Protein AF-C8JQQ6-F1 (afdb_monomer_lite)

Organism: Caenorhabditis elegans (NCBI:txid6239)

Radius of gyration: 26.79 Å; chains: 1; bounding box: 56×62×63 Å

pLDDT: mean 70.76, std 19.73, range [39.44, 95.75]

Secondary structure (DSSP, 8-state):
-HHHHHHHHHHHHHHHHHHHHHHHHHHHHHHHHHHHHHHHTTTTTTSS-------------------------------------------SPPTTT-SSS-GGG-SSS-SHHHHHHHHHHTTB-TTTSSBPPS-HHHHHHHHTT---TTT--SSS-GGG--SS--------

Sequence (172 aa):
MALCENVIIDALYKELISLKRRKIARRKEILKYAQRIARSSGAFTKMIQIGDSGNRMPTAIESEYNFNFSNDDISTEIHHNEEPTSKPVSSETCKFCGNRHSTDECTEYTTGESRRARLQKLLLCVFCFKQAHPSKFECARQQMNVKCCRCLRFVHHHVACDPHTKKFQINW

Structure (mmCIF, N/CA/C/O backbone):
data_AF-C8JQQ6-F1
#
_entry.id   AF-C8JQQ6-F1
#
loop_
_atom_site.group_PDB
_atom_site.id
_atom_site.type_symbol
_atom_site.label_atom_id
_atom_site.label_alt_id
_atom_site.label_comp_id
_atom_site.label_asym_id
_atom_site.label_entity_id
_atom_site.label_seq_id
_atom_site.pdbx_PDB_ins_code
_atom_site.Cartn_x
_atom_site.Cartn_y
_atom_site.Cartn_z
_atom_site.occupancy
_atom_site.B_iso_or_equiv
_atom_site.auth_seq_id
_atom_site.auth_comp_id
_atom_site.auth_asym_id
_atom_site.auth_atom_id
_atom_site.pdbx_PDB_model_num
ATOM 1 N N . MET A 1 1 ? -9.916 29.120 30.937 1.00 60.69 1 MET A N 1
ATOM 2 C CA . MET A 1 1 ? -9.926 28.419 29.630 1.00 60.69 1 MET A CA 1
ATOM 3 C C . MET A 1 1 ? -8.821 28.889 28.676 1.00 60.69 1 MET A C 1
ATOM 5 O O . MET A 1 1 ? -8.235 28.033 28.031 1.00 60.69 1 MET A O 1
ATOM 9 N N . ALA A 1 2 ? -8.435 30.175 28.663 1.00 66.31 2 ALA A N 1
ATOM 10 C CA . ALA A 1 2 ? -7.39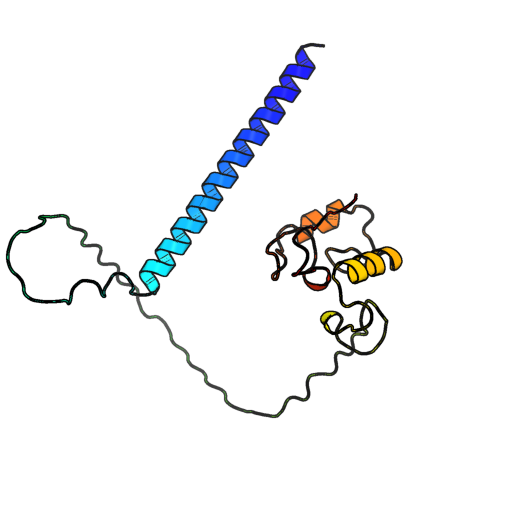3 30.723 27.771 1.00 66.31 2 ALA A CA 1
ATOM 11 C C . ALA A 1 2 ? -6.011 30.019 27.796 1.00 66.31 2 ALA A C 1
ATOM 13 O O . ALA A 1 2 ? -5.304 29.998 26.793 1.00 66.31 2 ALA A O 1
ATOM 14 N N . LEU A 1 3 ? -5.609 29.403 28.918 1.00 66.69 3 LEU A N 1
ATOM 15 C CA . LEU A 1 3 ? -4.322 28.693 28.999 1.00 66.69 3 LEU A CA 1
ATOM 16 C C . LEU A 1 3 ? -4.254 27.460 28.081 1.00 66.69 3 LEU A C 1
ATOM 18 O O . LEU A 1 3 ? -3.183 27.146 27.574 1.00 66.69 3 LEU A O 1
ATOM 22 N N . CYS A 1 4 ? -5.377 26.777 27.835 1.00 77.06 4 CYS A N 1
ATOM 23 C CA . CYS A 1 4 ? -5.387 25.576 26.996 1.00 77.06 4 CYS A CA 1
ATOM 24 C C . CYS A 1 4 ? -5.250 25.927 25.505 1.00 77.06 4 CYS A C 1
ATOM 26 O O . CYS A 1 4 ? -4.509 25.268 24.778 1.00 77.06 4 CYS A O 1
ATOM 28 N N . GLU A 1 5 ? -5.881 27.020 25.070 1.00 83.69 5 GLU A N 1
ATOM 29 C CA . GLU A 1 5 ? -5.788 27.516 23.691 1.00 83.69 5 GLU A CA 1
ATOM 30 C C . GLU A 1 5 ? -4.346 27.887 23.322 1.00 83.69 5 GLU A C 1
ATOM 32 O O . GLU A 1 5 ? -3.852 27.469 22.275 1.00 83.69 5 GLU A O 1
ATOM 37 N N . ASN A 1 6 ? -3.627 28.576 24.215 1.00 88.88 6 ASN A N 1
ATOM 38 C CA . ASN A 1 6 ? -2.227 28.947 23.983 1.00 88.88 6 ASN A CA 1
ATOM 39 C C . ASN A 1 6 ? -1.301 27.728 23.842 1.00 88.88 6 ASN A C 1
ATOM 41 O O . ASN A 1 6 ? -0.403 27.735 23.000 1.00 88.88 6 ASN A O 1
ATOM 45 N N . VAL A 1 7 ? -1.533 26.662 24.617 1.00 88.81 7 VAL A N 1
ATOM 46 C CA . VAL A 1 7 ? -0.754 25.414 24.516 1.00 88.81 7 VAL A CA 1
ATOM 47 C C . VAL A 1 7 ? -0.992 24.725 23.170 1.00 88.81 7 VAL A C 1
ATOM 49 O O . VAL A 1 7 ? -0.045 24.248 22.542 1.00 88.81 7 VAL A O 1
ATOM 52 N N . ILE A 1 8 ? -2.240 24.703 22.696 1.00 89.62 8 ILE A N 1
ATOM 53 C CA . ILE A 1 8 ? -2.587 24.122 21.394 1.00 89.62 8 ILE A CA 1
ATOM 54 C C . ILE A 1 8 ? -1.950 24.934 20.259 1.00 89.62 8 ILE A C 1
ATOM 56 O O . ILE A 1 8 ? -1.346 24.352 19.357 1.00 89.62 8 ILE A O 1
ATOM 60 N N . ILE A 1 9 ? -2.029 26.267 20.312 1.00 91.25 9 ILE A N 1
ATOM 61 C CA . ILE A 1 9 ? -1.426 27.151 19.304 1.00 91.25 9 ILE A CA 1
ATOM 62 C C . ILE A 1 9 ? 0.095 26.950 19.241 1.00 91.25 9 ILE A C 1
ATOM 64 O O . ILE A 1 9 ? 0.642 26.802 18.145 1.00 91.25 9 ILE A O 1
ATOM 68 N N . ASP A 1 10 ? 0.780 26.873 20.386 1.00 91.88 10 ASP A N 1
ATOM 69 C CA . ASP A 1 10 ? 2.230 26.641 20.437 1.00 91.88 10 ASP A CA 1
ATOM 70 C C . ASP A 1 10 ? 2.619 25.264 19.865 1.00 91.88 10 ASP A C 1
ATOM 72 O O . ASP A 1 10 ? 3.565 25.149 19.079 1.00 91.88 10 ASP A O 1
ATOM 76 N N . ALA A 1 11 ? 1.850 24.214 20.170 1.00 90.12 11 ALA A N 1
ATOM 77 C CA . ALA A 1 11 ? 2.067 22.882 19.606 1.00 90.12 11 ALA A CA 1
ATOM 78 C C . ALA A 1 11 ? 1.918 22.872 18.073 1.00 90.12 11 ALA A C 1
ATOM 80 O O . ALA A 1 11 ? 2.780 22.345 17.361 1.00 90.12 11 ALA A O 1
ATOM 81 N N . LEU A 1 12 ? 0.869 23.512 17.546 1.00 91.69 12 LEU A N 1
ATOM 82 C CA . LEU A 1 12 ? 0.646 23.635 16.103 1.00 91.69 12 LEU A CA 1
ATOM 83 C C . LEU A 1 12 ? 1.750 24.455 15.421 1.00 91.69 12 LEU A C 1
ATOM 85 O O . LEU A 1 12 ? 2.211 24.099 14.332 1.00 91.69 12 LEU A O 1
ATOM 89 N N . TYR A 1 13 ? 2.219 25.523 16.066 1.00 94.19 13 TYR A N 1
ATOM 90 C CA . TYR A 1 13 ? 3.310 26.350 15.558 1.00 94.19 13 TYR A CA 1
ATOM 91 C C . TYR A 1 13 ? 4.635 25.573 15.480 1.00 94.19 13 TYR A C 1
ATOM 93 O O . TYR A 1 13 ? 5.331 25.625 14.457 1.00 94.19 13 TYR A O 1
ATOM 101 N N . LYS A 1 14 ? 4.958 24.775 16.506 1.00 94.38 14 LYS A N 1
ATOM 102 C CA . LYS A 1 14 ? 6.132 23.884 16.512 1.00 94.38 14 LYS A CA 1
ATOM 103 C C . LYS A 1 14 ? 6.069 22.844 15.394 1.00 94.38 14 LYS A C 1
ATOM 105 O O . LYS A 1 14 ? 7.060 22.660 14.678 1.00 94.38 14 LYS A O 1
ATOM 110 N N . GLU A 1 15 ? 4.912 22.222 15.179 1.00 94.62 15 GLU A N 1
ATOM 111 C CA . GLU A 1 15 ? 4.712 21.274 14.077 1.00 94.62 15 GLU A CA 1
ATOM 112 C C . GLU A 1 15 ? 4.886 21.937 12.704 1.00 94.62 15 GLU A C 1
ATOM 114 O O . GLU A 1 15 ? 5.568 21.399 11.822 1.00 94.62 15 GLU A O 1
ATOM 119 N N . LEU A 1 16 ? 4.365 23.154 12.525 1.00 95.19 16 LEU A N 1
ATOM 120 C CA . LEU A 1 16 ? 4.529 23.916 11.289 1.00 95.19 16 LEU A CA 1
ATOM 121 C C . LEU A 1 16 ? 6.007 24.232 10.998 1.00 95.19 16 LEU A C 1
ATOM 123 O O . LEU A 1 16 ? 6.468 24.069 9.861 1.00 95.19 16 LEU A O 1
ATOM 127 N N . ILE A 1 17 ? 6.775 24.645 12.012 1.00 95.75 17 ILE A N 1
ATOM 128 C CA . ILE A 1 17 ? 8.223 24.877 11.886 1.00 95.75 17 ILE A CA 1
ATOM 129 C C . ILE A 1 17 ? 8.952 23.573 11.538 1.00 95.75 17 ILE A C 1
ATOM 131 O O . ILE A 1 17 ? 9.788 23.559 10.628 1.00 95.75 17 ILE A O 1
ATOM 135 N N . SER A 1 18 ? 8.622 22.469 12.213 1.00 94.56 18 SER A N 1
ATOM 136 C CA . SER A 1 18 ? 9.190 21.140 11.950 1.00 94.56 18 SER A CA 1
ATOM 137 C C . SER A 1 18 ? 8.954 20.698 10.500 1.00 94.56 18 SER A C 1
ATOM 139 O O . SER A 1 18 ? 9.878 20.252 9.808 1.00 94.56 18 SER A O 1
ATOM 141 N N . LEU A 1 19 ? 7.739 20.886 9.981 1.00 92.94 19 LEU A N 1
ATOM 142 C CA . LEU A 1 19 ? 7.396 20.604 8.586 1.00 92.94 19 LEU A CA 1
ATOM 143 C C . LEU A 1 19 ? 8.185 21.479 7.603 1.00 92.94 19 LEU A C 1
ATOM 145 O O . LEU A 1 19 ? 8.726 20.959 6.620 1.00 92.94 19 LEU A O 1
ATOM 149 N N . LYS A 1 20 ? 8.316 22.786 7.873 1.00 94.25 20 LYS A N 1
ATOM 150 C CA . LYS A 1 20 ? 9.124 23.699 7.044 1.00 94.25 20 LYS A CA 1
ATOM 151 C C . LYS A 1 20 ? 10.592 23.265 6.994 1.00 94.25 20 LYS A C 1
ATOM 153 O O . LYS A 1 20 ? 11.153 23.167 5.901 1.00 94.25 20 LYS A O 1
ATOM 158 N N . ARG A 1 21 ? 11.195 22.924 8.139 1.00 94.31 21 ARG A N 1
ATOM 159 C CA . ARG A 1 21 ? 12.584 22.430 8.220 1.00 94.31 21 ARG A CA 1
ATOM 160 C C . ARG A 1 21 ? 12.777 21.143 7.417 1.00 94.31 21 ARG A C 1
ATOM 162 O O . ARG A 1 21 ? 13.689 21.074 6.593 1.00 94.31 21 ARG A O 1
ATOM 169 N N . ARG A 1 22 ? 11.876 20.162 7.563 1.00 93.12 22 ARG A N 1
ATOM 170 C CA . ARG A 1 22 ? 11.902 18.908 6.783 1.00 93.12 22 ARG A CA 1
ATOM 171 C C . ARG A 1 22 ? 11.799 19.157 5.274 1.00 93.12 22 ARG A C 1
ATOM 173 O O . ARG A 1 22 ? 12.505 18.515 4.499 1.00 93.12 22 ARG A O 1
ATOM 180 N N . LYS A 1 23 ? 10.959 20.104 4.839 1.00 93.56 23 LYS A N 1
ATOM 181 C CA . LYS A 1 23 ? 10.808 20.467 3.418 1.00 93.56 23 LYS A CA 1
ATOM 182 C C . LYS A 1 23 ? 12.080 21.105 2.846 1.00 93.56 23 LYS A C 1
ATOM 184 O O . LYS A 1 23 ? 12.476 20.757 1.734 1.00 93.56 23 LYS A O 1
ATOM 189 N N . ILE A 1 24 ? 12.735 21.989 3.601 1.00 94.00 24 ILE A N 1
ATOM 190 C CA . ILE A 1 24 ? 14.019 22.600 3.215 1.00 94.00 24 ILE A CA 1
ATOM 191 C C . ILE A 1 24 ? 15.121 21.536 3.131 1.00 94.00 24 ILE A C 1
ATOM 193 O O . ILE A 1 24 ? 15.844 21.499 2.138 1.00 94.00 24 ILE A O 1
ATOM 197 N N . ALA A 1 25 ? 15.215 20.637 4.116 1.00 93.44 25 ALA A N 1
ATOM 198 C CA . ALA A 1 25 ? 16.198 19.553 4.118 1.00 93.44 25 ALA A CA 1
ATOM 199 C C . ALA A 1 25 ? 16.055 18.645 2.884 1.00 93.44 25 ALA A C 1
ATOM 201 O O . ALA A 1 25 ? 17.034 18.399 2.185 1.00 93.44 25 ALA A O 1
ATOM 202 N N . ARG A 1 26 ? 14.824 18.239 2.536 1.00 94.44 26 ARG A N 1
ATOM 203 C CA . ARG A 1 26 ? 14.563 17.448 1.319 1.00 94.44 26 ARG A CA 1
ATOM 204 C C . ARG A 1 26 ? 14.977 18.178 0.040 1.00 94.44 26 ARG A C 1
ATOM 206 O O . ARG A 1 26 ? 15.552 17.555 -0.843 1.00 94.44 26 ARG A O 1
ATOM 213 N N . ARG A 1 27 ? 14.715 19.487 -0.066 1.00 94.38 27 ARG A N 1
ATOM 214 C CA . ARG A 1 27 ? 15.159 20.295 -1.219 1.00 94.38 27 ARG A CA 1
ATOM 215 C C . ARG A 1 27 ? 16.683 20.350 -1.326 1.00 94.38 27 ARG A C 1
ATOM 217 O O . ARG A 1 27 ? 17.203 20.201 -2.426 1.00 94.38 27 ARG A O 1
ATOM 224 N N . LYS A 1 28 ? 17.390 20.517 -0.203 1.00 94.44 28 LYS A N 1
ATOM 225 C CA . LYS A 1 28 ? 18.861 20.496 -0.171 1.00 94.44 28 LYS A CA 1
ATOM 226 C C . LYS A 1 28 ? 19.423 19.147 -0.627 1.00 94.44 28 LYS A C 1
ATOM 228 O O . LYS A 1 28 ? 20.349 19.134 -1.426 1.00 94.44 28 LYS A O 1
ATOM 233 N N . GLU A 1 29 ? 18.847 18.036 -0.176 1.00 94.50 29 GLU A N 1
ATOM 234 C CA . GLU A 1 29 ? 19.274 16.694 -0.602 1.00 94.50 29 GLU A CA 1
ATOM 235 C C . GLU A 1 29 ? 19.039 16.452 -2.100 1.00 94.50 29 GLU A C 1
ATOM 237 O O . GLU A 1 29 ? 19.931 15.966 -2.791 1.00 94.50 29 GLU A O 1
ATOM 242 N N . ILE A 1 30 ? 17.890 16.877 -2.638 1.00 94.00 30 ILE A N 1
ATOM 243 C CA . ILE A 1 30 ? 17.614 16.799 -4.083 1.00 94.00 30 ILE A CA 1
ATOM 244 C C . ILE A 1 30 ? 18.632 17.624 -4.885 1.00 94.00 30 ILE A C 1
ATOM 246 O O . ILE A 1 30 ? 19.134 17.145 -5.898 1.00 94.00 30 ILE A O 1
ATOM 250 N N . LEU A 1 31 ? 18.974 18.835 -4.429 1.00 94.12 31 LEU A N 1
ATOM 251 C CA . LEU A 1 31 ? 19.974 19.680 -5.092 1.00 94.12 31 LEU A CA 1
ATOM 252 C C . LEU A 1 31 ? 21.376 19.063 -5.057 1.00 94.12 31 LEU A C 1
ATOM 254 O O . LEU A 1 31 ? 22.049 19.048 -6.083 1.00 94.12 31 LEU A O 1
ATOM 258 N N . LYS A 1 32 ? 21.804 18.504 -3.918 1.00 95.38 32 LYS A N 1
ATOM 259 C CA . LYS A 1 32 ? 23.087 17.786 -3.818 1.00 95.38 32 LYS A CA 1
ATOM 260 C C . LYS A 1 32 ? 23.142 16.590 -4.766 1.00 95.38 32 LYS A C 1
ATOM 262 O O . LYS A 1 32 ? 24.164 16.361 -5.408 1.00 95.38 32 LYS A O 1
ATOM 267 N N . TYR A 1 33 ? 22.052 15.832 -4.860 1.00 94.56 33 TYR A N 1
ATOM 268 C CA . TYR A 1 33 ? 21.948 14.705 -5.782 1.00 94.56 33 TYR A CA 1
ATOM 269 C C . TYR A 1 33 ? 22.018 15.160 -7.246 1.00 94.56 33 TYR A C 1
ATOM 271 O O . TYR A 1 33 ? 22.816 14.623 -8.010 1.00 94.56 33 TYR A O 1
ATOM 279 N N . ALA A 1 34 ? 21.268 16.202 -7.618 1.00 90.31 34 ALA A N 1
ATOM 280 C CA . ALA A 1 34 ? 21.323 16.788 -8.956 1.00 90.31 34 ALA A CA 1
ATOM 281 C C . ALA A 1 34 ? 22.732 17.302 -9.303 1.00 90.31 34 ALA A C 1
ATOM 283 O O . ALA A 1 34 ? 23.224 17.057 -10.400 1.00 90.31 34 ALA A O 1
ATOM 284 N N . GLN A 1 35 ? 23.421 17.938 -8.351 1.00 90.44 35 GLN A N 1
ATOM 285 C CA . GLN A 1 35 ? 24.803 18.388 -8.521 1.00 90.44 35 GLN A CA 1
ATOM 286 C C . GLN A 1 35 ? 25.774 17.213 -8.707 1.00 90.44 35 GLN A C 1
ATOM 288 O O . GLN A 1 35 ? 26.689 17.300 -9.524 1.00 90.44 35 GLN A O 1
ATOM 293 N N . ARG A 1 36 ? 25.569 16.096 -7.994 1.00 91.56 36 ARG A N 1
ATOM 294 C CA . ARG A 1 36 ? 26.360 14.869 -8.169 1.00 91.56 36 ARG A CA 1
ATOM 295 C C . ARG A 1 36 ? 26.163 14.271 -9.562 1.00 91.56 36 ARG A C 1
ATOM 297 O O . ARG A 1 36 ? 27.155 13.928 -10.191 1.00 91.56 36 ARG A O 1
ATOM 304 N N . ILE A 1 37 ? 24.924 14.223 -10.056 1.00 86.88 37 ILE A N 1
ATOM 305 C CA . ILE A 1 37 ? 24.622 13.781 -11.427 1.00 86.88 37 ILE A CA 1
ATOM 306 C C . ILE A 1 37 ? 25.269 14.710 -12.456 1.00 86.88 37 ILE A C 1
ATOM 308 O O . ILE A 1 37 ? 25.876 14.238 -13.412 1.00 86.88 37 ILE A O 1
ATOM 312 N N . ALA A 1 38 ? 25.164 16.029 -12.280 1.00 84.44 38 ALA A N 1
ATOM 313 C CA . ALA A 1 38 ? 25.761 16.995 -13.203 1.00 84.44 38 ALA A CA 1
ATOM 314 C C . ALA A 1 38 ? 27.289 16.835 -13.293 1.00 84.44 38 ALA A C 1
ATOM 316 O O . ALA A 1 38 ? 27.863 16.959 -14.371 1.00 84.44 38 ALA A O 1
ATOM 317 N N . ARG A 1 39 ? 27.939 16.494 -12.172 1.00 84.06 39 ARG A N 1
ATOM 318 C CA . ARG A 1 39 ? 29.374 16.180 -12.128 1.00 84.06 39 ARG A CA 1
ATOM 319 C C . ARG A 1 39 ? 29.699 14.834 -12.777 1.00 84.06 39 ARG A C 1
ATOM 321 O O . ARG A 1 39 ? 30.614 14.770 -13.586 1.00 84.06 39 ARG A O 1
ATOM 328 N N . SER A 1 40 ? 28.954 13.774 -12.459 1.00 83.50 40 SER A N 1
ATOM 329 C CA . SER A 1 40 ? 29.221 12.431 -12.997 1.00 83.50 40 SER A CA 1
ATOM 330 C C . SER A 1 40 ? 28.898 12.302 -14.484 1.00 83.50 40 SER A C 1
ATOM 332 O O . SER A 1 40 ? 29.507 11.499 -15.177 1.00 83.50 40 SER A O 1
ATOM 334 N N . SER A 1 41 ? 27.942 13.081 -14.990 1.00 76.25 41 SER A N 1
ATOM 335 C CA . SER A 1 41 ? 27.546 13.053 -16.402 1.00 76.25 41 SER A CA 1
ATOM 336 C C . SER A 1 41 ? 28.561 13.711 -17.341 1.00 76.25 41 SER A C 1
ATOM 338 O O . SER A 1 41 ? 28.334 13.716 -18.548 1.00 76.25 41 SER A O 1
ATOM 340 N N . GLY A 1 42 ? 29.654 14.299 -16.831 1.00 63.84 42 GLY A N 1
ATOM 341 C CA . GLY A 1 42 ? 30.634 15.008 -17.664 1.00 63.84 42 GLY A CA 1
ATOM 342 C C . GLY A 1 42 ? 30.033 16.180 -18.457 1.00 63.84 42 GLY A C 1
ATOM 343 O O . GLY A 1 42 ? 30.708 16.764 -19.303 1.00 63.84 42 GLY A O 1
ATOM 344 N N . ALA A 1 43 ? 28.776 16.553 -18.176 1.00 56.09 43 ALA A N 1
ATOM 345 C CA . ALA A 1 43 ? 28.021 17.571 -18.900 1.00 56.09 43 ALA A CA 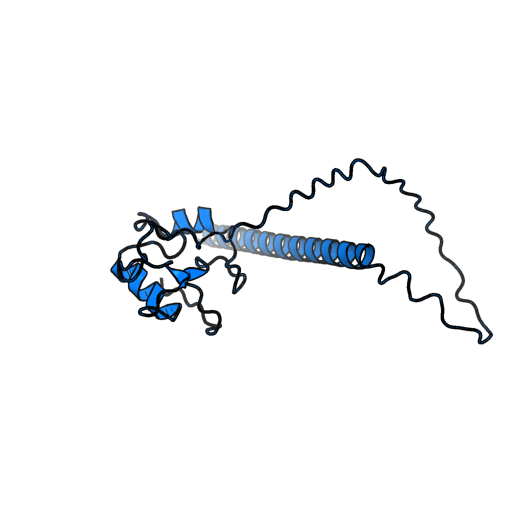1
ATOM 346 C C . ALA A 1 43 ? 28.599 18.983 -18.708 1.00 56.09 43 ALA A C 1
ATOM 348 O O . ALA A 1 43 ? 28.206 19.909 -19.410 1.00 56.09 43 ALA A O 1
ATOM 349 N N . PHE A 1 44 ? 29.557 19.146 -17.792 1.00 54.59 44 PHE A N 1
ATOM 350 C CA . PHE A 1 44 ? 30.259 20.406 -17.578 1.00 54.59 44 PHE A CA 1
ATOM 351 C C . PHE A 1 44 ? 31.562 20.538 -18.389 1.00 54.59 44 PHE A C 1
ATOM 353 O O . PHE A 1 44 ? 31.996 21.655 -18.644 1.00 54.59 44 PHE A O 1
ATOM 360 N N . THR A 1 45 ? 32.164 19.445 -18.875 1.00 49.94 45 THR A N 1
ATOM 361 C CA . THR A 1 45 ? 33.479 19.510 -19.553 1.00 49.94 45 THR A CA 1
ATOM 362 C C . THR A 1 45 ? 33.378 19.614 -21.082 1.00 49.94 45 THR A C 1
ATOM 364 O O . THR A 1 45 ? 34.382 19.813 -21.753 1.00 49.94 45 THR A O 1
ATOM 367 N N . LYS A 1 46 ? 32.175 19.547 -21.669 1.00 49.84 46 LYS A N 1
ATOM 368 C CA . LYS A 1 46 ? 31.978 19.649 -23.132 1.00 49.84 46 LYS A CA 1
ATOM 369 C C . LYS A 1 46 ? 31.619 21.043 -23.667 1.00 49.84 46 LYS A C 1
ATOM 371 O O . LYS A 1 46 ? 31.353 21.164 -24.855 1.00 49.84 46 LYS A O 1
ATOM 376 N N . MET A 1 47 ? 31.637 22.096 -22.844 1.00 46.53 47 MET A N 1
ATOM 377 C CA . MET A 1 47 ? 31.362 23.470 -23.313 1.00 46.53 47 MET A CA 1
ATOM 378 C C . MET A 1 47 ? 32.603 24.345 -23.543 1.00 46.53 47 MET A C 1
ATOM 380 O O . MET A 1 47 ? 32.461 25.539 -23.779 1.00 46.53 47 MET A O 1
ATOM 384 N N . ILE A 1 48 ? 33.812 23.777 -23.562 1.00 45.22 48 ILE A N 1
ATOM 385 C CA . ILE A 1 48 ? 35.011 24.507 -24.005 1.00 45.22 48 ILE A CA 1
ATOM 386 C C . ILE A 1 48 ? 35.674 23.726 -25.140 1.00 45.22 48 ILE A C 1
ATOM 388 O O . ILE A 1 48 ? 36.716 23.120 -24.941 1.00 45.22 48 ILE A O 1
ATOM 392 N N . GLN A 1 49 ? 35.026 23.674 -26.308 1.00 43.59 49 GLN A N 1
ATOM 393 C CA . GLN A 1 49 ? 35.666 23.357 -27.597 1.00 43.59 49 GLN A CA 1
ATOM 394 C C . GLN A 1 49 ? 34.703 23.626 -28.771 1.00 43.59 49 GLN A C 1
ATOM 396 O O . GLN A 1 49 ? 34.285 22.724 -29.486 1.00 43.59 49 GLN A O 1
ATOM 401 N N . ILE A 1 50 ? 34.328 24.894 -28.950 1.00 45.72 50 ILE A N 1
ATOM 402 C CA . ILE A 1 50 ? 33.891 25.488 -30.228 1.00 45.72 50 ILE A CA 1
ATOM 403 C C . ILE A 1 50 ? 34.405 26.933 -30.132 1.00 45.72 50 ILE A C 1
ATOM 405 O O . ILE A 1 50 ? 33.869 27.711 -29.356 1.00 45.72 50 ILE A O 1
ATOM 409 N N . GLY A 1 51 ? 35.596 27.264 -30.618 1.00 40.75 51 GLY A N 1
ATOM 410 C CA . GLY A 1 51 ? 35.905 27.455 -32.032 1.00 40.75 51 GLY A CA 1
ATOM 411 C C . GLY A 1 51 ? 36.228 28.945 -32.219 1.00 40.75 51 GLY A C 1
ATOM 412 O O . GLY A 1 51 ? 35.476 29.790 -31.741 1.00 40.75 51 GLY A O 1
ATOM 413 N N . ASP A 1 52 ? 37.375 29.240 -32.826 1.00 45.03 52 ASP A N 1
ATOM 414 C CA . ASP A 1 52 ? 37.920 30.575 -33.097 1.00 45.03 52 ASP A CA 1
ATOM 415 C C . ASP A 1 52 ? 36.869 31.638 -33.464 1.00 45.03 52 ASP A C 1
ATOM 417 O O . ASP A 1 52 ? 36.233 31.567 -34.513 1.00 45.03 52 ASP A O 1
ATOM 421 N N . SER A 1 53 ? 36.743 32.678 -32.636 1.00 51.41 53 SER A N 1
ATOM 422 C CA . SER A 1 53 ? 36.298 34.010 -33.060 1.00 51.41 53 SER A CA 1
ATOM 423 C C . SER A 1 53 ? 36.625 35.023 -31.964 1.00 51.41 53 SER A C 1
ATOM 425 O O . SER A 1 53 ? 36.251 34.857 -30.806 1.00 51.41 53 SER A O 1
ATOM 427 N N . GLY A 1 54 ? 37.418 36.027 -32.321 1.00 42.66 54 GLY A N 1
ATOM 428 C CA . GLY A 1 54 ? 38.116 36.899 -31.391 1.00 42.66 54 GLY A CA 1
ATOM 429 C C . GLY A 1 54 ? 37.255 37.788 -30.488 1.00 42.66 54 GLY A C 1
ATOM 430 O O . GLY A 1 54 ? 36.132 38.175 -30.793 1.00 42.66 54 GLY A O 1
ATOM 431 N N . ASN A 1 55 ? 37.952 38.227 -29.439 1.00 42.22 55 ASN A N 1
ATOM 432 C CA . ASN A 1 55 ? 37.745 39.402 -28.597 1.00 42.22 55 ASN A CA 1
ATOM 433 C C . ASN A 1 55 ? 36.812 39.316 -27.374 1.00 42.22 55 ASN A C 1
ATOM 435 O O . ASN A 1 55 ? 35.591 39.368 -27.453 1.00 42.22 55 ASN A O 1
ATOM 439 N N . ARG A 1 56 ? 37.513 39.463 -26.237 1.00 44.00 56 ARG A N 1
ATOM 440 C CA . ARG A 1 56 ? 37.131 39.926 -24.891 1.00 44.00 56 ARG A CA 1
ATOM 441 C C . ARG A 1 56 ? 36.794 38.860 -23.852 1.00 44.00 56 ARG A C 1
ATOM 443 O O . ARG A 1 56 ? 35.683 38.363 -23.739 1.00 44.00 56 ARG A O 1
ATOM 450 N N . MET A 1 57 ? 37.831 38.6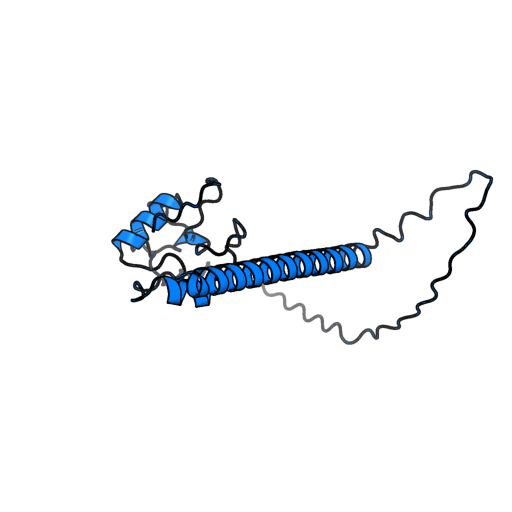45 -23.037 1.00 42.59 57 MET A N 1
ATOM 451 C CA . MET A 1 57 ? 37.854 38.097 -21.683 1.00 42.59 57 MET A CA 1
ATOM 452 C C . MET A 1 57 ? 36.566 38.310 -20.883 1.00 42.59 57 MET A C 1
ATOM 454 O O . MET A 1 57 ? 36.112 39.442 -20.711 1.00 42.59 57 MET A O 1
ATOM 458 N N . PRO A 1 58 ? 36.143 37.242 -20.204 1.00 46.22 58 PRO A N 1
ATOM 459 C CA . PRO A 1 58 ? 35.788 37.318 -18.798 1.00 46.22 58 PRO A CA 1
ATOM 460 C C . PRO A 1 58 ? 36.947 36.775 -17.962 1.00 46.22 58 PRO A C 1
ATOM 462 O O . PRO A 1 58 ? 37.289 35.594 -17.991 1.00 46.22 58 PRO A O 1
ATOM 465 N N . THR A 1 59 ? 37.574 37.695 -17.249 1.00 41.09 59 THR A N 1
ATOM 466 C CA . THR A 1 59 ? 38.593 37.483 -16.230 1.00 41.09 59 THR A CA 1
ATOM 467 C C . THR A 1 59 ? 38.030 36.700 -15.042 1.00 41.09 59 THR A C 1
ATOM 469 O O . THR A 1 59 ? 36.936 37.009 -14.582 1.00 41.09 59 THR A O 1
ATOM 472 N N . ALA A 1 60 ? 38.860 35.794 -14.515 1.00 39.62 60 ALA A N 1
ATOM 473 C CA . ALA A 1 60 ? 38.923 35.314 -13.131 1.00 39.62 60 ALA A CA 1
ATOM 474 C C . ALA A 1 60 ? 37.688 34.607 -12.528 1.00 39.62 60 ALA A C 1
ATOM 476 O O . ALA A 1 60 ? 36.626 35.189 -12.338 1.00 39.62 60 ALA A O 1
ATOM 477 N N . ILE A 1 61 ? 37.884 33.370 -12.066 1.00 45.62 61 ILE A N 1
ATOM 478 C CA . ILE A 1 61 ? 38.142 33.078 -10.643 1.00 45.62 61 ILE A CA 1
ATOM 479 C C . ILE A 1 61 ? 38.537 31.599 -10.516 1.00 45.62 61 ILE A C 1
ATOM 481 O O . ILE A 1 61 ? 37.916 30.698 -11.078 1.00 45.62 61 ILE A O 1
ATOM 485 N N . GLU A 1 62 ? 39.620 31.408 -9.778 1.00 41.00 62 GLU A N 1
ATOM 486 C CA . GLU A 1 62 ? 40.272 30.171 -9.379 1.00 41.00 62 GLU A CA 1
ATOM 487 C C . GLU A 1 62 ? 39.308 29.187 -8.694 1.00 41.00 62 GLU A C 1
ATOM 489 O O . GLU A 1 62 ? 38.511 29.559 -7.834 1.00 41.00 62 GLU A O 1
ATOM 494 N N . SER A 1 63 ? 39.444 27.895 -8.992 1.00 46.44 63 SER A N 1
ATOM 495 C CA . SER A 1 63 ? 39.319 26.880 -7.943 1.00 46.44 63 SER A CA 1
ATOM 496 C C . SER A 1 63 ? 40.182 25.676 -8.307 1.00 46.44 63 SER A C 1
ATOM 498 O O . SER A 1 63 ? 39.761 24.737 -8.977 1.00 46.44 63 SER A O 1
ATOM 500 N N . GLU A 1 64 ? 41.435 25.738 -7.875 1.00 40.19 64 GLU A N 1
ATOM 501 C CA . GLU A 1 64 ? 42.309 24.579 -7.762 1.00 40.19 64 GLU A CA 1
ATOM 502 C C . GLU A 1 64 ? 41.823 23.751 -6.566 1.00 40.19 64 GLU A C 1
ATOM 504 O O . GLU A 1 64 ? 42.160 24.019 -5.416 1.00 40.19 64 GLU A O 1
ATOM 509 N N . TYR A 1 65 ? 40.965 22.762 -6.810 1.00 43.12 65 TYR A N 1
ATOM 510 C CA . TYR A 1 65 ? 40.683 21.731 -5.813 1.00 43.12 65 TYR A CA 1
ATOM 511 C C . TYR A 1 65 ? 41.050 20.368 -6.393 1.00 43.12 65 TYR A C 1
ATOM 513 O O . TYR A 1 65 ? 40.217 19.643 -6.935 1.00 43.12 65 TYR A O 1
ATOM 521 N N . ASN A 1 66 ? 42.346 20.063 -6.295 1.00 40.38 66 ASN A N 1
ATOM 522 C CA . ASN A 1 66 ? 42.922 18.744 -6.529 1.00 40.38 66 ASN A CA 1
ATOM 523 C C . ASN A 1 66 ? 42.392 17.783 -5.458 1.00 40.38 66 ASN A C 1
ATOM 525 O O . ASN A 1 66 ? 42.839 17.816 -4.313 1.00 40.38 66 ASN A O 1
ATOM 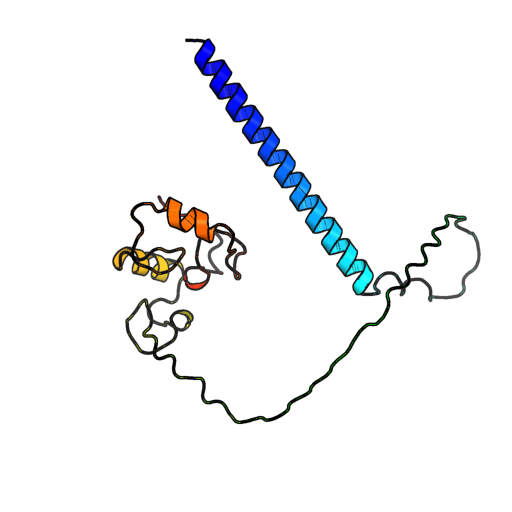529 N N . PHE A 1 67 ? 41.436 16.930 -5.819 1.00 42.22 67 PHE A N 1
ATOM 530 C CA . PHE A 1 67 ? 41.005 15.832 -4.961 1.00 42.22 67 PHE A CA 1
ATOM 531 C C . PHE A 1 67 ? 41.343 14.507 -5.644 1.00 42.22 67 PHE A C 1
ATOM 533 O O . PHE A 1 67 ? 40.612 14.035 -6.514 1.00 42.22 67 PHE A O 1
ATOM 540 N N . ASN A 1 68 ? 42.486 13.940 -5.253 1.00 39.66 68 ASN A N 1
ATOM 541 C CA . ASN A 1 68 ? 42.912 12.593 -5.616 1.00 39.66 68 ASN A CA 1
ATOM 542 C C . ASN A 1 68 ? 41.916 11.588 -5.021 1.00 39.66 68 ASN A C 1
ATOM 544 O O . ASN A 1 68 ? 41.852 11.440 -3.802 1.00 39.66 68 ASN A O 1
ATOM 548 N N . PHE A 1 69 ? 41.140 10.904 -5.862 1.00 41.03 69 PHE A N 1
ATOM 549 C CA . PHE A 1 69 ? 40.417 9.700 -5.454 1.00 41.03 69 PHE A CA 1
ATOM 550 C C . PHE A 1 69 ? 41.181 8.493 -5.995 1.00 41.03 69 PHE A C 1
ATOM 552 O O . PHE A 1 69 ? 41.296 8.322 -7.208 1.00 41.03 69 PHE A O 1
ATOM 559 N N . SER A 1 70 ? 41.740 7.702 -5.079 1.00 42.78 70 SER A N 1
ATOM 560 C CA . SER A 1 70 ? 42.350 6.408 -5.367 1.00 42.78 70 SER A CA 1
ATOM 561 C C . SER A 1 70 ? 41.322 5.476 -6.008 1.00 42.78 70 SER A C 1
ATOM 563 O O . SER A 1 70 ? 40.201 5.333 -5.515 1.00 42.78 70 SER A O 1
ATOM 565 N N . ASN A 1 71 ? 41.720 4.880 -7.129 1.00 42.19 71 ASN A N 1
ATOM 566 C CA . ASN A 1 71 ? 41.002 3.817 -7.816 1.00 42.19 71 ASN A CA 1
ATOM 567 C C . ASN A 1 71 ? 41.296 2.498 -7.096 1.00 42.19 71 ASN A C 1
ATOM 569 O O . ASN A 1 71 ? 42.258 1.825 -7.456 1.00 42.19 71 ASN A O 1
ATOM 573 N N . ASP A 1 72 ? 40.488 2.141 -6.102 1.00 43.94 72 ASP A N 1
ATOM 574 C CA . ASP A 1 72 ? 40.548 0.805 -5.513 1.00 43.94 72 ASP A CA 1
ATOM 575 C C . ASP A 1 72 ? 39.437 -0.082 -6.098 1.00 43.94 72 ASP A C 1
ATOM 577 O O . ASP A 1 72 ? 38.243 0.194 -5.973 1.00 43.94 72 ASP A O 1
ATOM 581 N N . ASP A 1 73 ? 39.913 -1.136 -6.761 1.00 41.78 73 ASP A N 1
ATOM 582 C CA . ASP A 1 73 ? 39.285 -2.420 -7.074 1.00 41.78 73 ASP A CA 1
ATOM 583 C C . ASP A 1 73 ? 38.030 -2.472 -7.961 1.00 41.78 73 ASP A C 1
ATOM 585 O O . ASP A 1 73 ? 36.884 -2.606 -7.529 1.00 41.78 73 ASP A O 1
ATOM 589 N N . ILE A 1 74 ? 38.297 -2.541 -9.270 1.00 41.59 74 ILE A N 1
ATOM 590 C CA . ILE A 1 74 ? 37.451 -3.225 -10.251 1.00 41.59 74 ILE A CA 1
ATOM 591 C C . ILE A 1 74 ? 37.800 -4.721 -10.197 1.00 41.59 74 ILE A C 1
ATOM 593 O O . ILE A 1 74 ? 38.696 -5.185 -10.894 1.00 41.59 74 ILE A O 1
ATOM 597 N N . SER A 1 75 ? 37.069 -5.493 -9.393 1.00 44.34 75 SER A N 1
ATOM 598 C CA . SER A 1 75 ? 36.962 -6.944 -9.588 1.00 44.34 75 SER A CA 1
ATOM 599 C C . SER A 1 75 ? 35.762 -7.216 -10.493 1.00 44.34 75 SER A C 1
ATOM 601 O O . SER A 1 75 ? 34.606 -7.145 -10.080 1.00 44.34 75 SER A O 1
ATOM 603 N N . THR A 1 76 ? 36.051 -7.436 -11.774 1.00 40.03 76 THR A N 1
ATOM 604 C CA . THR A 1 76 ? 35.089 -7.844 -12.804 1.00 40.03 76 THR A CA 1
ATOM 605 C C . THR A 1 76 ? 35.127 -9.364 -12.913 1.00 40.03 76 THR A C 1
ATOM 607 O O . THR A 1 76 ? 35.971 -9.915 -13.609 1.00 40.03 76 THR A O 1
ATOM 610 N N . GLU A 1 77 ? 34.208 -10.054 -12.242 1.00 42.53 77 GLU A N 1
ATOM 611 C CA . GLU A 1 77 ? 33.936 -11.468 -12.517 1.00 42.53 77 GLU A CA 1
ATOM 612 C C . GLU A 1 77 ? 32.694 -11.565 -13.407 1.00 42.53 77 GLU A C 1
ATOM 614 O O . GLU A 1 77 ? 31.549 -11.468 -12.965 1.00 42.53 77 GLU A O 1
ATOM 619 N N . ILE A 1 78 ? 32.947 -11.696 -14.709 1.00 46.75 78 ILE A N 1
ATOM 620 C CA . ILE A 1 78 ? 31.946 -11.974 -15.737 1.00 46.75 78 ILE A CA 1
ATOM 621 C C . ILE A 1 78 ? 31.772 -13.494 -15.779 1.00 46.75 78 ILE A C 1
ATOM 623 O O . ILE A 1 78 ? 32.500 -14.187 -16.484 1.00 46.75 78 ILE A O 1
ATOM 627 N N . HIS A 1 79 ? 30.813 -14.023 -15.021 1.00 40.56 79 HIS A N 1
ATOM 628 C CA . HIS A 1 79 ? 30.362 -15.401 -15.198 1.00 40.56 79 HIS A CA 1
ATOM 629 C C . HIS A 1 79 ? 29.164 -15.425 -16.155 1.00 40.56 79 HIS A C 1
ATOM 631 O O . HIS A 1 79 ? 28.017 -15.204 -15.771 1.00 40.56 79 HIS A O 1
ATOM 637 N N . HIS A 1 80 ? 29.459 -15.690 -17.429 1.00 39.44 80 HIS A N 1
ATOM 638 C CA . HIS A 1 80 ? 28.493 -16.209 -18.388 1.00 39.44 80 HIS A CA 1
ATOM 639 C C . HIS A 1 80 ? 28.221 -17.680 -18.067 1.00 39.44 80 HIS A C 1
ATOM 641 O O . HIS A 1 80 ? 29.155 -18.472 -18.001 1.00 39.44 80 HIS A O 1
ATOM 647 N N . ASN A 1 81 ? 26.952 -18.036 -17.889 1.00 41.50 81 ASN A N 1
ATOM 648 C CA . ASN A 1 81 ? 26.397 -19.308 -18.342 1.00 41.50 81 ASN A CA 1
ATOM 649 C C . ASN A 1 81 ? 24.883 -19.134 -18.449 1.00 41.50 81 ASN A C 1
ATOM 651 O O . ASN A 1 81 ? 24.163 -19.034 -17.456 1.00 41.50 81 ASN A O 1
ATOM 655 N N . GLU A 1 82 ? 24.438 -19.009 -19.694 1.00 42.22 82 GLU A N 1
ATOM 656 C CA . GLU A 1 82 ? 23.044 -19.014 -20.094 1.00 42.22 82 GLU A CA 1
ATOM 657 C C . GLU A 1 82 ? 22.538 -20.459 -20.040 1.00 42.22 82 GLU A C 1
ATOM 659 O O . GLU A 1 82 ? 22.895 -21.281 -20.878 1.00 42.22 82 GLU A O 1
ATOM 664 N N . GLU A 1 83 ? 21.683 -20.771 -19.071 1.00 40.50 83 GLU A N 1
ATOM 665 C CA . GLU A 1 83 ? 20.685 -21.821 -19.248 1.00 40.50 83 GLU A CA 1
ATOM 666 C C . GLU A 1 83 ? 19.299 -21.172 -19.185 1.00 40.50 83 GLU A C 1
ATOM 668 O O . GLU A 1 83 ? 19.070 -20.289 -18.346 1.00 40.50 83 GLU A O 1
ATOM 673 N N . PRO A 1 84 ? 18.367 -21.564 -20.075 1.00 49.16 84 PRO A N 1
ATOM 674 C CA . PRO A 1 84 ? 17.030 -21.002 -20.136 1.00 49.16 84 PRO A CA 1
ATOM 675 C C . PRO A 1 84 ? 16.283 -21.412 -18.873 1.00 49.16 84 PRO A C 1
ATOM 677 O O . PRO A 1 84 ? 15.651 -22.464 -18.787 1.00 49.16 84 PRO A O 1
ATOM 680 N N . THR A 1 85 ? 16.372 -20.555 -17.864 1.00 43.75 85 THR A N 1
ATOM 681 C CA . THR A 1 85 ? 15.626 -20.673 -16.626 1.00 43.75 85 THR A CA 1
ATOM 682 C C . THR A 1 85 ? 14.164 -20.490 -16.989 1.00 43.75 85 THR A C 1
ATOM 684 O O . THR A 1 85 ? 13.649 -19.377 -17.108 1.00 43.75 85 THR A O 1
ATOM 687 N N . SER A 1 86 ? 13.488 -21.622 -17.203 1.00 48.88 86 SER A N 1
ATOM 688 C CA . SER A 1 86 ? 12.044 -21.723 -17.052 1.00 48.88 86 SER A CA 1
ATOM 689 C C . SER A 1 86 ? 11.686 -20.902 -15.818 1.00 48.88 86 SER A C 1
ATOM 691 O O . SER A 1 86 ? 12.219 -21.157 -14.734 1.00 48.88 86 SER A O 1
ATOM 693 N N . LYS A 1 87 ? 10.924 -19.817 -16.018 1.00 53.09 87 LYS A N 1
ATOM 694 C CA . LYS A 1 87 ? 10.566 -18.897 -14.936 1.00 53.09 87 LYS A CA 1
ATOM 695 C C . LYS A 1 87 ? 10.092 -19.766 -13.773 1.00 53.09 87 LYS A C 1
ATOM 697 O O . LYS A 1 87 ? 9.180 -20.564 -14.007 1.00 53.09 87 LYS A O 1
ATOM 702 N N . PRO A 1 88 ? 10.714 -19.689 -12.583 1.00 46.56 88 PRO A N 1
ATOM 703 C CA . PRO A 1 88 ? 10.310 -20.522 -11.467 1.00 46.56 88 PRO A CA 1
ATOM 704 C C . PRO A 1 88 ? 8.814 -20.310 -11.284 1.00 46.56 88 PRO A C 1
ATOM 706 O O . PRO A 1 88 ? 8.367 -19.182 -11.066 1.00 46.56 88 PRO A O 1
ATOM 709 N N . VAL A 1 89 ? 8.041 -21.379 -11.484 1.00 49.56 89 VAL A N 1
ATOM 710 C CA . VAL A 1 89 ? 6.599 -21.360 -11.264 1.00 49.56 89 VAL A CA 1
ATOM 711 C C . VAL A 1 89 ? 6.445 -20.955 -9.811 1.00 49.56 89 VAL A C 1
ATOM 713 O O . VAL A 1 89 ? 6.811 -21.723 -8.921 1.00 49.56 89 VAL A O 1
ATOM 716 N N . SER A 1 90 ? 6.003 -19.722 -9.565 1.00 55.62 90 SER A N 1
ATOM 717 C CA . SER A 1 90 ? 5.809 -19.240 -8.208 1.00 55.62 90 SER A CA 1
ATOM 718 C C . SER A 1 90 ? 4.832 -20.205 -7.547 1.00 55.62 90 SER A C 1
ATOM 720 O O . SER A 1 90 ? 3.671 -20.293 -7.947 1.00 55.62 90 SER A O 1
ATOM 722 N N . SER A 1 91 ? 5.301 -20.962 -6.556 1.00 60.50 91 SER A N 1
ATOM 723 C CA . SER A 1 91 ? 4.442 -21.822 -5.735 1.00 60.50 91 SER A CA 1
ATOM 724 C C . SER A 1 91 ? 3.396 -21.004 -4.971 1.00 60.50 91 SER A C 1
ATOM 726 O O . SER A 1 91 ? 2.434 -21.555 -4.439 1.00 60.50 91 SER A O 1
ATOM 728 N N . GLU A 1 92 ? 3.557 -19.681 -4.947 1.00 78.88 92 GLU A N 1
ATOM 729 C CA . GLU A 1 92 ? 2.595 -18.740 -4.411 1.00 78.88 92 GLU A CA 1
ATOM 730 C C . GLU A 1 92 ? 1.348 -18.642 -5.298 1.00 78.88 92 GLU A C 1
ATOM 732 O O . GLU A 1 92 ? 1.388 -18.262 -6.468 1.00 78.88 92 GLU A O 1
ATOM 737 N N . THR A 1 93 ? 0.203 -18.961 -4.700 1.00 89.81 93 THR A N 1
ATOM 738 C CA . THR A 1 93 ? -1.112 -18.658 -5.261 1.00 89.81 93 THR A CA 1
ATOM 739 C C . THR A 1 93 ? -1.358 -17.154 -5.240 1.00 89.81 93 THR A C 1
ATOM 741 O O . THR A 1 93 ? -1.042 -16.474 -4.257 1.00 89.81 93 THR A O 1
ATOM 744 N N . CYS A 1 94 ? -2.007 -16.638 -6.278 1.00 91.12 94 CYS A N 1
ATOM 745 C CA . CYS A 1 94 ? -2.415 -15.246 -6.359 1.00 91.12 94 CYS A CA 1
ATOM 746 C C . CYS A 1 94 ? -3.268 -14.859 -5.145 1.00 91.12 94 CYS A C 1
ATOM 748 O O . CYS A 1 94 ? -4.320 -15.450 -4.893 1.00 91.12 94 CYS A O 1
ATOM 750 N N . LYS A 1 95 ? -2.865 -13.807 -4.422 1.00 87.69 95 LYS A N 1
ATOM 751 C CA . LYS A 1 95 ? -3.567 -13.350 -3.209 1.00 87.69 95 LYS A CA 1
ATOM 752 C C . LYS A 1 95 ? -4.973 -12.803 -3.467 1.00 87.69 95 LYS A C 1
ATOM 754 O O . LYS A 1 95 ? -5.702 -12.543 -2.515 1.00 87.69 95 LYS A O 1
ATOM 759 N N . PHE A 1 96 ? -5.351 -12.586 -4.726 1.00 91.44 96 PHE A N 1
ATOM 760 C CA . PHE A 1 96 ? -6.660 -12.043 -5.079 1.00 91.44 96 PHE A CA 1
ATOM 761 C C . PHE A 1 96 ? -7.671 -13.127 -5.461 1.00 91.44 96 PHE A C 1
ATOM 763 O O . PHE A 1 96 ? -8.755 -13.179 -4.871 1.00 91.44 96 PHE A O 1
ATOM 770 N N . CYS A 1 97 ? -7.321 -13.985 -6.421 1.00 93.56 97 CYS A N 1
ATOM 771 C CA . CYS A 1 97 ? -8.217 -15.015 -6.958 1.00 93.56 97 CYS A CA 1
ATOM 772 C C . CYS A 1 97 ? -7.925 -16.433 -6.438 1.00 93.56 97 CYS A C 1
ATOM 774 O O . CYS A 1 97 ? -8.778 -17.301 -6.555 1.00 93.56 97 CYS A O 1
ATOM 776 N N . GLY A 1 98 ? -6.748 -16.682 -5.850 1.00 91.56 98 GLY A N 1
ATOM 777 C CA . GLY A 1 98 ? -6.340 -18.009 -5.370 1.00 91.56 98 GLY A CA 1
ATOM 778 C C . GLY A 1 98 ? -5.761 -18.941 -6.443 1.00 91.56 98 GLY A C 1
ATOM 779 O O . GLY A 1 98 ? -5.269 -20.014 -6.107 1.00 91.56 98 GLY A O 1
ATOM 780 N N . ASN A 1 99 ? -5.760 -18.538 -7.717 1.00 92.88 99 ASN A N 1
ATOM 781 C CA . ASN A 1 99 ? -5.196 -19.331 -8.814 1.00 92.88 99 ASN A CA 1
ATOM 782 C C . ASN A 1 99 ? -3.654 -19.269 -8.849 1.00 92.88 99 ASN A C 1
ATOM 784 O O . ASN A 1 99 ? -3.034 -18.394 -8.242 1.00 92.88 99 ASN A O 1
ATOM 788 N N . ARG A 1 100 ? -3.017 -20.194 -9.582 1.00 92.81 100 ARG A N 1
ATOM 789 C CA . ARG A 1 100 ? -1.550 -20.272 -9.726 1.00 92.81 100 ARG A CA 1
ATOM 790 C C . ARG A 1 100 ? -1.020 -19.250 -10.736 1.00 92.81 100 ARG A C 1
ATOM 792 O O . ARG A 1 100 ? -0.903 -19.552 -11.918 1.00 92.81 100 ARG A O 1
ATOM 799 N N . HIS A 1 101 ? -0.731 -18.047 -10.260 1.00 91.12 101 HIS A N 1
ATOM 800 C CA . HIS A 1 101 ? 0.008 -16.998 -10.968 1.00 91.12 101 HIS A CA 1
ATOM 801 C C . HIS A 1 101 ? 0.482 -15.944 -9.965 1.00 91.12 101 HIS A C 1
ATOM 803 O O . HIS A 1 101 ? -0.043 -15.857 -8.848 1.00 91.12 101 HIS A O 1
ATOM 809 N N . SER A 1 102 ? 1.431 -15.105 -10.377 1.00 86.50 102 SER A N 1
ATOM 810 C CA . SER A 1 102 ? 1.893 -14.003 -9.542 1.00 86.50 102 SER A CA 1
ATOM 811 C C . SER A 1 102 ? 0.801 -12.945 -9.360 1.00 86.50 102 SER A C 1
ATOM 813 O O . SER A 1 102 ? 0.016 -12.654 -10.257 1.00 86.50 102 SER A O 1
ATOM 815 N N . THR A 1 103 ? 0.724 -12.340 -8.176 1.00 87.75 103 THR A N 1
ATOM 816 C CA . THR A 1 103 ? -0.395 -11.458 -7.789 1.00 87.75 103 THR A CA 1
ATOM 817 C C . THR A 1 103 ? -0.520 -10.209 -8.687 1.00 87.75 103 THR A C 1
ATOM 819 O O . THR A 1 103 ? -1.605 -9.652 -8.861 1.00 87.75 103 THR A O 1
ATOM 822 N N . ASP A 1 104 ? 0.580 -9.757 -9.279 1.00 83.94 104 ASP A N 1
ATOM 823 C CA . ASP A 1 104 ? 0.644 -8.659 -10.243 1.00 83.94 104 ASP A CA 1
ATOM 824 C C . ASP A 1 104 ? 0.092 -9.007 -11.635 1.00 83.94 104 ASP A C 1
ATOM 826 O O . ASP A 1 104 ? -0.432 -8.101 -12.292 1.00 83.94 104 ASP A O 1
ATOM 830 N N . GLU A 1 105 ? 0.108 -10.285 -12.020 1.00 87.25 105 GLU A N 1
ATOM 831 C CA . GLU A 1 105 ? -0.406 -10.834 -13.289 1.00 87.25 105 GLU A CA 1
ATOM 832 C C . GLU A 1 105 ? -1.897 -11.216 -13.225 1.00 87.25 105 GLU A C 1
ATOM 834 O O . GLU A 1 105 ? -2.447 -11.795 -14.160 1.00 87.25 105 GLU A O 1
ATOM 839 N N . CYS A 1 106 ? -2.584 -10.894 -12.125 1.00 91.38 106 CYS A N 1
ATOM 840 C CA . CYS A 1 106 ? -3.986 -11.254 -11.956 1.00 91.38 106 CYS A CA 1
ATOM 841 C C . CYS A 1 106 ? -4.903 -10.536 -12.959 1.00 91.38 106 CYS A C 1
ATOM 843 O O . CYS A 1 106 ? -5.060 -9.311 -12.911 1.00 91.38 106 CYS A O 1
ATOM 845 N N . THR A 1 107 ? -5.554 -11.320 -13.819 1.00 92.00 107 THR A N 1
ATOM 846 C CA . THR A 1 107 ? -6.494 -10.853 -14.851 1.00 92.00 107 THR A CA 1
ATOM 847 C C . THR A 1 107 ? -7.916 -10.648 -14.332 1.00 92.00 107 THR A C 1
ATOM 849 O O . THR A 1 107 ? -8.678 -9.900 -14.933 1.00 92.00 107 THR A O 1
ATOM 852 N N . GLU A 1 108 ? -8.279 -11.248 -13.195 1.00 94.75 108 GLU A N 1
ATOM 853 C CA . GLU A 1 108 ? -9.579 -11.011 -12.547 1.00 94.75 108 GLU A CA 1
ATOM 854 C C . GLU A 1 108 ? -9.631 -9.645 -11.845 1.00 94.75 108 GLU A C 1
ATOM 856 O O . GLU A 1 108 ? -10.661 -8.973 -11.822 1.00 94.75 108 GLU A O 1
ATOM 861 N N . TYR A 1 109 ? -8.500 -9.207 -11.287 1.00 92.81 109 TYR A N 1
ATOM 862 C CA . TYR A 1 109 ? -8.376 -7.952 -10.549 1.00 92.81 109 TYR A CA 1
ATOM 863 C C . TYR A 1 109 ? -7.318 -7.072 -11.211 1.00 92.81 109 TYR A C 1
ATOM 865 O O . TYR A 1 109 ? -6.193 -6.961 -10.730 1.00 92.81 109 TYR A O 1
ATOM 873 N N . THR A 1 110 ? -7.663 -6.455 -12.340 1.00 89.06 110 THR A N 1
ATOM 874 C CA . THR A 1 110 ? -6.710 -5.694 -13.171 1.00 89.06 110 THR A CA 1
ATOM 875 C C . THR A 1 110 ? -6.432 -4.280 -12.664 1.00 89.06 110 THR A C 1
ATOM 877 O O . THR A 1 110 ? -5.327 -3.770 -12.842 1.00 89.06 110 THR A O 1
ATOM 880 N N . THR A 1 111 ? -7.402 -3.640 -12.007 1.00 88.19 111 THR A N 1
ATOM 881 C CA . THR A 1 111 ? -7.284 -2.252 -11.539 1.00 88.19 111 THR A CA 1
ATOM 882 C C . THR A 1 111 ? -6.831 -2.191 -10.083 1.00 88.19 111 THR A C 1
ATOM 884 O O . THR A 1 111 ? -7.132 -3.067 -9.269 1.00 88.19 111 THR A O 1
ATOM 887 N N . GLY A 1 112 ? -6.119 -1.126 -9.701 1.00 84.62 112 GLY A N 1
ATOM 888 C CA . GLY A 1 112 ? -5.723 -0.966 -8.297 1.00 84.62 112 GLY A CA 1
ATOM 889 C C . GLY A 1 112 ? -6.938 -0.799 -7.379 1.00 84.62 112 GLY A C 1
ATOM 890 O O . GLY A 1 112 ? -6.889 -1.198 -6.218 1.00 84.62 112 GLY A O 1
ATOM 891 N N . GLU A 1 113 ? -8.044 -0.255 -7.890 1.00 87.56 113 GLU A N 1
ATOM 892 C CA . GLU A 1 113 ? -9.313 -0.176 -7.166 1.00 87.56 113 GLU A CA 1
ATOM 893 C C . GLU A 1 113 ? -9.920 -1.554 -6.888 1.00 87.56 113 GLU A C 1
ATOM 895 O O . GLU A 1 113 ? -10.215 -1.853 -5.728 1.00 87.56 113 GLU A O 1
ATOM 900 N N . SER A 1 114 ? -10.026 -2.427 -7.896 1.00 90.44 114 SER A N 1
ATOM 901 C CA . SER A 1 114 ? -10.588 -3.769 -7.706 1.00 90.44 114 SER A CA 1
ATOM 902 C C . SER A 1 114 ? -9.714 -4.621 -6.783 1.00 90.44 114 SER A C 1
ATOM 904 O O . SER A 1 114 ? -10.233 -5.310 -5.901 1.00 90.44 114 SER A O 1
ATOM 906 N N . ARG A 1 115 ? -8.384 -4.486 -6.879 1.00 90.81 115 ARG A N 1
ATOM 907 C CA . ARG A 1 115 ? -7.420 -5.106 -5.954 1.00 90.81 115 ARG A CA 1
ATOM 908 C C . ARG A 1 115 ? -7.604 -4.627 -4.514 1.00 90.81 115 ARG A C 1
ATOM 910 O O . ARG A 1 115 ? -7.641 -5.449 -3.603 1.00 90.81 115 ARG A O 1
ATOM 917 N N . ARG A 1 116 ? -7.760 -3.318 -4.275 1.00 87.19 116 ARG A N 1
ATOM 918 C CA . ARG A 1 116 ? -8.011 -2.773 -2.924 1.00 87.19 116 ARG A CA 1
ATOM 919 C C . ARG A 1 116 ? -9.334 -3.264 -2.348 1.00 87.19 116 ARG A C 1
ATOM 921 O O . ARG A 1 116 ? -9.356 -3.703 -1.200 1.00 87.19 116 ARG A O 1
ATOM 928 N N . ALA A 1 117 ? -10.401 -3.236 -3.144 1.00 89.94 117 ALA A N 1
ATOM 929 C CA . ALA A 1 117 ? -11.707 -3.742 -2.732 1.00 89.94 117 ALA A CA 1
ATOM 930 C C . ALA A 1 117 ? -11.638 -5.237 -2.380 1.00 89.94 117 ALA A C 1
ATOM 932 O O . ALA A 1 117 ? -12.216 -5.676 -1.386 1.00 89.94 117 ALA A O 1
ATOM 933 N N . ARG A 1 118 ? -10.876 -6.029 -3.146 1.00 92.75 118 ARG A N 1
ATOM 934 C CA . ARG A 1 118 ? -10.648 -7.445 -2.843 1.00 92.75 118 ARG A CA 1
ATOM 935 C C . ARG A 1 118 ? -9.861 -7.645 -1.550 1.00 92.75 118 ARG A C 1
ATOM 937 O O . ARG A 1 118 ? -10.274 -8.465 -0.740 1.00 92.75 118 ARG A O 1
ATOM 944 N N . LEU A 1 119 ? -8.791 -6.885 -1.317 1.00 88.44 119 LEU A N 1
ATOM 945 C CA . LEU A 1 119 ? -8.025 -6.955 -0.063 1.00 88.44 119 LEU A CA 1
ATOM 946 C C . LEU A 1 119 ? -8.890 -6.633 1.155 1.00 88.44 119 LEU A C 1
ATOM 948 O O . LEU A 1 119 ? -8.792 -7.326 2.161 1.00 88.44 119 LEU A O 1
ATOM 952 N N . GLN A 1 120 ? -9.771 -5.635 1.050 1.00 87.12 120 GLN A N 1
ATOM 953 C CA . GLN A 1 120 ? -10.731 -5.318 2.108 1.00 87.12 120 GLN A CA 1
ATOM 954 C C . GLN A 1 120 ? -11.680 -6.490 2.381 1.00 87.12 120 GLN A C 1
ATOM 956 O O . GLN A 1 120 ? -11.862 -6.856 3.538 1.00 87.12 120 GLN A O 1
ATOM 961 N N . LYS A 1 121 ? -12.221 -7.130 1.333 1.00 90.31 121 LYS A N 1
ATOM 962 C CA . LYS A 1 121 ? -13.063 -8.334 1.472 1.00 90.31 121 LYS A CA 1
ATOM 963 C C . LYS A 1 121 ? -12.319 -9.516 2.101 1.00 90.31 121 LYS A C 1
ATOM 965 O O . LYS A 1 121 ? -12.929 -10.300 2.812 1.00 90.31 121 LYS A O 1
ATOM 970 N N . LEU A 1 122 ? -11.018 -9.638 1.843 1.00 89.12 122 LEU A N 1
ATOM 971 C CA . LEU A 1 122 ? -10.153 -10.673 2.418 1.00 89.12 122 LEU A CA 1
ATOM 972 C C . LEU A 1 122 ? -9.594 -10.299 3.801 1.00 89.12 122 LEU A C 1
ATOM 974 O O . LEU A 1 122 ? -8.807 -11.061 4.356 1.00 89.12 122 LEU A O 1
ATOM 978 N N . LEU A 1 123 ? -9.957 -9.130 4.345 1.00 87.50 123 LEU A N 1
ATOM 979 C CA . LEU A 1 123 ? -9.414 -8.594 5.598 1.00 87.50 123 LEU A CA 1
ATOM 980 C C . LEU A 1 123 ? -7.874 -8.553 5.604 1.00 87.50 123 LEU A C 1
ATOM 982 O O . LEU A 1 123 ? -7.223 -8.829 6.613 1.00 87.50 123 LEU A O 1
ATOM 986 N N . LEU A 1 124 ? -7.277 -8.199 4.464 1.00 86.44 124 LEU A N 1
ATOM 987 C CA . LEU A 1 124 ? -5.836 -8.032 4.296 1.00 86.44 124 LEU A CA 1
ATOM 988 C C . LEU A 1 124 ? -5.451 -6.549 4.296 1.00 86.44 124 LEU A C 1
ATOM 990 O O . LEU A 1 124 ? -6.148 -5.685 3.760 1.00 86.44 124 LEU A O 1
ATOM 994 N N . CYS A 1 125 ? -4.287 -6.243 4.861 1.00 83.25 125 CYS A N 1
ATOM 995 C CA . CYS A 1 125 ? -3.749 -4.893 4.880 1.00 83.25 125 CYS A CA 1
ATOM 996 C C . CYS A 1 125 ? -3.252 -4.464 3.488 1.00 83.25 125 CYS A C 1
ATOM 998 O O . CYS A 1 125 ? -2.398 -5.117 2.891 1.00 83.25 125 CYS A O 1
ATOM 1000 N N . VAL A 1 126 ? -3.698 -3.298 3.007 1.00 81.25 126 VAL A N 1
ATOM 1001 C CA . VAL A 1 126 ? -3.276 -2.720 1.711 1.00 81.25 126 VAL A CA 1
ATOM 1002 C C . VAL A 1 126 ? -1.799 -2.295 1.649 1.00 81.25 126 VAL A C 1
ATOM 1004 O O . VAL A 1 126 ? -1.279 -2.028 0.563 1.00 81.25 126 VAL A O 1
ATOM 1007 N N . PHE A 1 127 ? -1.118 -2.229 2.795 1.00 78.69 127 PHE A N 1
ATOM 1008 C CA . PHE A 1 127 ? 0.299 -1.869 2.884 1.00 78.69 127 PHE A CA 1
ATOM 1009 C C . PHE A 1 127 ? 1.223 -3.089 2.837 1.00 78.69 127 PHE A C 1
ATOM 1011 O O . PHE A 1 127 ? 2.241 -3.039 2.156 1.00 78.69 127 PHE A O 1
ATOM 1018 N N . CYS A 1 128 ? 0.876 -4.180 3.529 1.00 80.19 128 CYS A N 1
ATOM 1019 C CA . CYS A 1 128 ? 1.763 -5.341 3.682 1.00 80.19 128 CYS A CA 1
ATOM 1020 C C . CYS A 1 128 ? 1.182 -6.675 3.184 1.00 80.19 128 CYS A C 1
ATOM 1022 O O . CYS A 1 128 ? 1.893 -7.676 3.186 1.00 80.19 128 CYS A O 1
ATOM 1024 N N . PHE A 1 129 ? -0.093 -6.720 2.777 1.00 82.00 129 PHE A N 1
ATOM 1025 C CA . PHE A 1 129 ? -0.766 -7.916 2.250 1.00 82.00 129 PHE A CA 1
ATOM 1026 C C . PHE A 1 129 ? -0.769 -9.102 3.238 1.00 82.00 129 PHE A C 1
ATOM 1028 O O . PHE A 1 129 ? -0.814 -10.267 2.825 1.00 82.00 129 PHE A O 1
ATOM 1035 N N . LYS A 1 130 ? -0.697 -8.802 4.540 1.00 81.94 130 LYS A N 1
ATOM 1036 C CA . LYS A 1 130 ? -0.911 -9.731 5.659 1.00 81.94 130 LYS A CA 1
ATOM 1037 C C . LYS A 1 130 ? -2.287 -9.473 6.278 1.00 81.94 130 LYS A C 1
ATOM 1039 O O . LYS A 1 130 ? -2.919 -8.467 5.946 1.00 81.94 130 LYS A O 1
ATOM 1044 N N . GLN A 1 131 ? -2.746 -10.377 7.146 1.00 79.75 131 GLN A N 1
ATOM 1045 C CA . GLN A 1 131 ? -3.993 -10.195 7.898 1.00 79.75 131 GLN A CA 1
ATOM 1046 C C . GLN A 1 131 ? -4.044 -8.812 8.553 1.00 79.75 131 GLN A C 1
ATOM 1048 O O . GLN A 1 131 ? -3.017 -8.280 8.986 1.00 79.75 131 GLN A O 1
ATOM 1053 N N . ALA A 1 132 ? -5.236 -8.214 8.547 1.00 70.88 132 ALA A N 1
ATOM 1054 C CA . ALA A 1 132 ? -5.468 -6.877 9.058 1.00 70.88 132 ALA A CA 1
ATOM 1055 C C . ALA A 1 132 ? -4.925 -6.738 10.484 1.00 70.88 132 ALA A C 1
ATOM 1057 O O . ALA A 1 132 ? -5.194 -7.546 11.368 1.00 70.88 132 ALA A O 1
ATOM 1058 N N . HIS A 1 133 ? -4.134 -5.690 10.680 1.00 74.06 133 HIS A N 1
ATOM 1059 C CA . HIS A 1 133 ? -3.579 -5.346 11.978 1.00 74.06 133 HIS A CA 1
ATOM 1060 C C . HIS A 1 133 ? -4.672 -4.734 12.862 1.00 74.06 133 HIS A C 1
ATOM 1062 O O . HIS A 1 133 ? -5.547 -4.047 12.321 1.00 74.06 133 HIS A O 1
ATOM 1068 N N . PRO A 1 134 ? -4.598 -4.898 14.197 1.00 65.88 134 PRO A N 1
ATOM 1069 C CA . PRO A 1 134 ? -5.542 -4.263 15.122 1.00 65.88 134 PRO A CA 1
ATOM 1070 C C . PRO A 1 134 ? -5.580 -2.741 14.932 1.00 65.88 134 PRO A C 1
ATOM 1072 O O . PRO A 1 134 ? -6.618 -2.106 15.093 1.00 65.88 134 PRO A O 1
ATOM 1075 N N . SER A 1 135 ? -4.460 -2.159 14.498 1.00 61.53 135 SER A N 1
ATOM 1076 C CA . SER A 1 135 ? -4.341 -0.756 14.137 1.00 61.53 135 SER A CA 1
ATOM 1077 C C . SER A 1 135 ? -3.812 -0.605 12.707 1.00 61.53 135 SER A C 1
ATOM 1079 O O . SER A 1 135 ? -2.676 -0.973 12.398 1.00 61.53 135 SER A O 1
ATOM 1081 N N . LYS A 1 136 ? -4.603 0.024 11.820 1.00 61.12 136 LYS A N 1
ATOM 1082 C CA . LYS A 1 136 ? -4.143 0.440 10.474 1.00 61.12 136 LYS A CA 1
ATOM 1083 C C . LYS A 1 136 ? -2.855 1.291 10.557 1.00 61.12 136 LYS A C 1
ATOM 1085 O O . LYS A 1 136 ? -2.044 1.266 9.630 1.00 61.12 136 LYS A O 1
ATOM 1090 N N . PHE A 1 137 ? -2.648 2.014 11.664 1.00 61.84 137 PHE A N 1
ATOM 1091 C CA . PHE A 1 137 ? -1.487 2.880 11.889 1.00 61.84 137 PHE A CA 1
ATOM 1092 C C . PHE A 1 137 ? -0.190 2.118 12.164 1.00 61.84 137 PHE A C 1
ATOM 1094 O O . PHE A 1 137 ? 0.875 2.629 11.823 1.00 61.84 137 PHE A O 1
ATOM 1101 N N . GLU A 1 138 ? -0.245 0.916 12.741 1.00 67.69 138 GLU A N 1
ATOM 1102 C CA . GLU A 1 138 ? 0.960 0.122 13.028 1.00 67.69 138 GLU A CA 1
ATOM 1103 C C . GLU A 1 138 ? 1.677 -0.266 11.740 1.00 67.69 138 GLU A C 1
ATOM 1105 O O . GLU A 1 138 ? 2.874 -0.017 11.579 1.00 67.69 138 GLU A O 1
ATOM 1110 N N . CYS A 1 139 ? 0.921 -0.793 10.777 1.00 71.56 139 CYS A N 1
ATOM 1111 C CA . CYS A 1 139 ? 1.478 -1.148 9.481 1.00 71.56 139 CYS A CA 1
ATOM 1112 C C . CYS A 1 139 ? 1.893 0.082 8.690 1.00 71.56 139 CYS A C 1
ATOM 1114 O O . CYS A 1 139 ? 2.985 0.106 8.126 1.00 71.56 139 CYS A O 1
ATOM 1116 N N . ALA A 1 140 ? 1.058 1.128 8.695 1.00 66.06 140 ALA A N 1
ATOM 1117 C CA . ALA A 1 140 ? 1.398 2.373 8.031 1.00 66.06 140 ALA A CA 1
ATOM 1118 C C . ALA A 1 140 ? 2.717 2.935 8.579 1.00 66.06 140 ALA A C 1
ATOM 1120 O O . ALA A 1 140 ? 3.577 3.284 7.787 1.00 66.06 140 ALA A O 1
ATOM 1121 N N . ARG A 1 141 ? 2.959 2.934 9.897 1.00 63.34 141 ARG A N 1
ATOM 1122 C CA . ARG A 1 141 ? 4.241 3.380 10.473 1.00 63.34 141 ARG A CA 1
ATOM 1123 C C . ARG A 1 141 ? 5.436 2.576 9.974 1.00 63.34 141 ARG A C 1
ATOM 1125 O O . ARG A 1 141 ? 6.465 3.172 9.671 1.00 63.34 141 ARG A O 1
ATOM 1132 N N . GLN A 1 142 ? 5.316 1.253 9.904 1.00 65.38 142 GLN A N 1
ATOM 1133 C CA . GLN A 1 142 ? 6.408 0.392 9.439 1.00 65.38 142 GLN A CA 1
ATOM 1134 C C . GLN A 1 142 ? 6.657 0.547 7.931 1.00 65.38 142 GLN A C 1
ATOM 1136 O O . GLN A 1 142 ? 7.800 0.520 7.485 1.00 65.38 142 GLN A O 1
ATOM 1141 N N . GLN A 1 143 ? 5.595 0.761 7.151 1.00 64.81 143 GLN A N 1
ATOM 1142 C CA . GLN A 1 143 ? 5.643 0.826 5.688 1.00 64.81 143 GLN A CA 1
ATOM 1143 C C . GLN A 1 143 ? 5.725 2.259 5.133 1.00 64.81 143 GLN A C 1
ATOM 1145 O O . GLN A 1 143 ? 5.973 2.439 3.946 1.00 64.81 143 GLN A O 1
ATOM 1150 N N . MET A 1 144 ? 5.596 3.298 5.967 1.00 58.00 144 MET A N 1
ATOM 1151 C CA . MET A 1 144 ? 5.651 4.718 5.573 1.00 58.00 144 MET A CA 1
ATOM 1152 C C . MET A 1 144 ? 7.002 5.147 4.993 1.00 58.00 144 MET A C 1
ATOM 1154 O O . MET A 1 144 ? 7.106 6.255 4.474 1.00 58.00 144 MET A O 1
ATOM 1158 N N . ASN A 1 145 ? 8.029 4.298 5.061 1.00 62.41 145 ASN A N 1
ATOM 1159 C CA . ASN A 1 145 ? 9.316 4.529 4.408 1.00 62.41 145 ASN A CA 1
ATOM 1160 C C . ASN A 1 145 ? 9.410 3.879 3.018 1.00 62.41 145 ASN A C 1
ATOM 1162 O O . ASN A 1 145 ? 10.304 4.226 2.246 1.00 62.41 145 ASN A O 1
ATOM 1166 N N . VAL A 1 146 ? 8.474 2.995 2.659 1.00 66.12 146 VAL A N 1
ATOM 1167 C CA . VAL A 1 146 ? 8.437 2.326 1.357 1.00 66.12 146 VAL A CA 1
ATOM 1168 C C . VAL A 1 146 ? 7.512 3.110 0.430 1.00 66.12 146 VAL A C 1
ATOM 1170 O O . VAL A 1 146 ? 6.290 3.121 0.576 1.00 66.12 146 VAL A O 1
ATOM 1173 N N . LYS A 1 147 ? 8.101 3.814 -0.539 1.00 72.19 147 LYS A N 1
ATOM 1174 C CA . LYS A 1 147 ? 7.325 4.435 -1.617 1.00 72.19 147 LYS A CA 1
ATOM 1175 C C . LYS A 1 147 ? 6.867 3.353 -2.582 1.00 72.19 147 LYS A C 1
ATOM 1177 O O . LYS A 1 147 ? 7.663 2.520 -3.003 1.00 72.19 147 LYS A O 1
ATOM 1182 N N . CYS A 1 148 ? 5.621 3.440 -3.025 1.00 75.00 148 CYS A N 1
ATOM 1183 C CA . CYS A 1 148 ? 5.187 2.737 -4.220 1.00 75.00 148 CYS A CA 1
ATOM 1184 C C . CYS A 1 148 ? 6.103 3.126 -5.392 1.00 75.00 148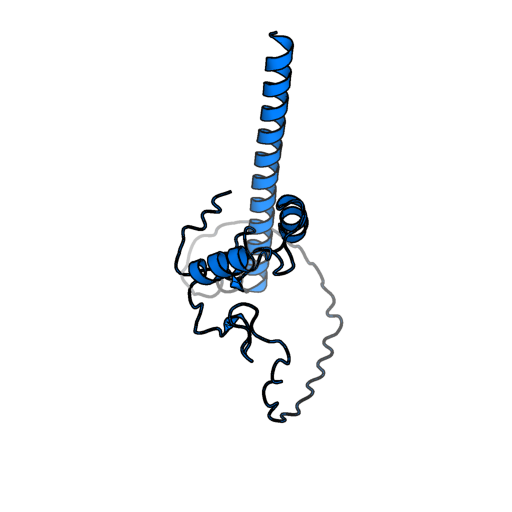 CYS A C 1
ATOM 1186 O O . CYS A 1 148 ? 6.195 4.306 -5.731 1.00 75.00 148 CYS A O 1
ATOM 1188 N N . CYS A 1 149 ? 6.761 2.153 -6.023 1.00 75.56 149 CYS A N 1
ATOM 1189 C CA . CYS A 1 149 ? 7.659 2.399 -7.155 1.00 75.56 149 CYS A CA 1
ATOM 1190 C C . CYS A 1 149 ? 6.943 3.015 -8.370 1.00 75.56 149 CYS A C 1
ATOM 1192 O O . CYS A 1 149 ? 7.569 3.731 -9.141 1.00 75.56 149 CYS A O 1
ATOM 1194 N N . ARG A 1 150 ? 5.626 2.793 -8.511 1.00 75.19 150 ARG A N 1
ATOM 1195 C CA . ARG A 1 150 ? 4.827 3.288 -9.644 1.00 75.19 150 ARG A CA 1
ATOM 1196 C C . ARG A 1 150 ? 4.367 4.737 -9.477 1.00 75.19 150 ARG A C 1
ATOM 1198 O O . ARG A 1 150 ? 4.439 5.506 -10.425 1.00 75.19 150 ARG A O 1
ATOM 1205 N N . CYS A 1 151 ? 3.896 5.131 -8.289 1.00 77.44 151 CYS A N 1
ATOM 1206 C CA . CYS A 1 151 ? 3.346 6.480 -8.068 1.00 77.44 151 CYS A CA 1
ATOM 1207 C C . CYS A 1 151 ? 4.138 7.335 -7.063 1.00 77.44 151 CYS A C 1
ATOM 1209 O O . CYS A 1 151 ? 3.729 8.455 -6.752 1.00 77.44 151 CYS A O 1
ATOM 1211 N N . LEU A 1 152 ? 5.220 6.799 -6.495 1.00 74.19 152 LEU A N 1
ATOM 1212 C CA . LEU A 1 152 ? 6.106 7.437 -5.512 1.00 74.19 152 LEU A CA 1
ATOM 1213 C C . LEU A 1 152 ? 5.416 7.923 -4.222 1.00 74.19 152 LEU A C 1
ATOM 1215 O O . LEU A 1 152 ? 5.970 8.750 -3.491 1.00 74.19 152 LEU A O 1
ATOM 1219 N N . ARG A 1 153 ? 4.219 7.404 -3.912 1.00 73.00 153 ARG A N 1
ATOM 1220 C CA . ARG A 1 153 ? 3.479 7.699 -2.672 1.00 73.00 153 ARG A CA 1
ATOM 1221 C C . ARG A 1 153 ? 3.699 6.591 -1.639 1.00 73.00 153 ARG A C 1
ATOM 1223 O O . ARG A 1 153 ? 3.889 5.439 -2.001 1.00 73.00 153 ARG A O 1
ATOM 1230 N N . PHE A 1 154 ? 3.615 6.935 -0.358 1.00 68.75 154 PHE A N 1
ATOM 1231 C CA . PHE A 1 154 ? 3.849 6.027 0.780 1.00 68.75 154 PHE A CA 1
ATOM 1232 C C . PHE A 1 154 ? 2.575 5.349 1.308 1.00 68.75 154 PHE A C 1
ATOM 1234 O O . PHE A 1 154 ? 2.514 4.924 2.455 1.00 68.75 154 PHE A O 1
ATOM 1241 N N . VAL A 1 155 ? 1.507 5.356 0.513 1.00 72.19 155 VAL A N 1
ATOM 1242 C CA . VAL A 1 155 ? 0.138 5.095 0.992 1.00 72.19 155 VAL A CA 1
ATOM 1243 C C . VAL A 1 155 ? -0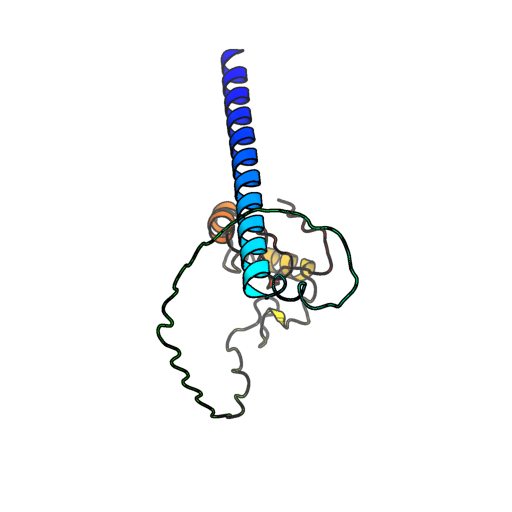.399 3.721 0.588 1.00 72.19 155 VAL A C 1
ATOM 1245 O O . VAL A 1 155 ? -1.511 3.372 0.966 1.00 72.19 155 VAL A O 1
ATOM 1248 N N . HIS A 1 156 ? 0.359 2.949 -0.192 1.00 72.31 156 HIS A N 1
ATOM 1249 C CA . HIS A 1 156 ? -0.023 1.606 -0.623 1.00 72.31 156 HIS A CA 1
ATOM 1250 C C . HIS A 1 156 ? 1.178 0.794 -1.094 1.00 72.31 156 HIS A C 1
ATOM 1252 O O . HIS A 1 156 ? 2.182 1.346 -1.549 1.00 72.31 156 HIS A O 1
ATOM 1258 N N . HIS A 1 157 ? 1.016 -0.526 -1.082 1.00 75.50 157 HIS A N 1
ATOM 1259 C CA . HIS A 1 157 ? 1.896 -1.434 -1.805 1.00 75.50 157 HIS A CA 1
ATOM 1260 C C . HIS A 1 157 ? 1.711 -1.284 -3.324 1.00 75.50 157 HIS A C 1
ATOM 1262 O O . HIS A 1 157 ? 0.586 -1.106 -3.796 1.00 75.50 157 HIS A O 1
ATOM 1268 N N . HIS A 1 158 ? 2.784 -1.419 -4.110 1.00 79.06 158 HIS A N 1
ATOM 1269 C CA . HIS A 1 158 ? 2.754 -1.196 -5.564 1.00 79.06 158 HIS A CA 1
ATOM 1270 C C . HIS A 1 158 ? 1.738 -2.077 -6.310 1.00 79.06 158 HIS A C 1
ATOM 1272 O O . HIS A 1 158 ? 1.192 -1.664 -7.328 1.00 79.06 158 HIS A O 1
ATOM 1278 N N . VAL A 1 159 ? 1.432 -3.262 -5.780 1.00 78.94 159 VAL A N 1
ATOM 1279 C CA . VAL A 1 159 ? 0.427 -4.176 -6.344 1.00 78.94 159 VAL A CA 1
ATOM 1280 C C . VAL A 1 159 ? -0.991 -3.592 -6.258 1.00 78.94 159 VAL A C 1
ATOM 1282 O O . VAL A 1 159 ? -1.804 -3.830 -7.146 1.00 78.94 159 VAL A O 1
ATOM 1285 N N . ALA A 1 160 ? -1.281 -2.793 -5.226 1.00 79.19 160 ALA A N 1
ATOM 1286 C CA . ALA A 1 160 ? -2.541 -2.063 -5.056 1.00 79.19 160 ALA A CA 1
ATOM 1287 C C . ALA A 1 160 ? -2.505 -0.654 -5.685 1.00 79.19 160 ALA A C 1
ATOM 1289 O O . ALA A 1 160 ? -3.468 0.113 -5.551 1.00 79.19 160 ALA A O 1
ATOM 1290 N N . CYS A 1 161 ? -1.395 -0.299 -6.342 1.00 81.69 161 CYS A N 1
ATOM 1291 C CA . CYS A 1 161 ? -1.276 0.936 -7.097 1.00 81.69 161 CYS A CA 1
ATOM 1292 C C . CYS A 1 161 ? -2.056 0.811 -8.394 1.00 81.69 161 CYS A C 1
ATOM 1294 O O . CYS A 1 161 ? -1.876 -0.135 -9.158 1.00 81.69 161 CYS A O 1
ATOM 1296 N N . ASP A 1 162 ? -2.844 1.833 -8.678 1.00 75.00 162 ASP A N 1
ATOM 1297 C CA . ASP A 1 162 ? -3.351 2.062 -10.013 1.00 75.00 162 ASP A CA 1
ATOM 1298 C C . ASP A 1 162 ? -2.530 3.209 -10.619 1.00 75.00 162 ASP A C 1
ATOM 1300 O O . ASP A 1 162 ? -2.627 4.340 -10.137 1.00 75.00 162 ASP A O 1
ATOM 1304 N N . PRO A 1 163 ? -1.640 2.940 -11.587 1.00 63.75 163 PRO A N 1
ATOM 1305 C CA . PRO A 1 163 ? -0.819 3.990 -12.178 1.00 63.75 163 PRO A CA 1
ATOM 1306 C C . PRO A 1 163 ? -1.651 4.988 -12.998 1.00 63.75 163 PRO A C 1
ATOM 1308 O O . PRO A 1 163 ? -1.217 6.126 -13.179 1.00 63.75 163 PRO A O 1
ATOM 1311 N N . HIS A 1 164 ? -2.847 4.604 -13.456 1.00 64.38 164 HIS A N 1
ATOM 1312 C CA . HIS A 1 164 ? -3.694 5.447 -14.297 1.00 64.38 164 HIS A CA 1
ATOM 1313 C C . HIS A 1 164 ? -4.588 6.380 -13.475 1.00 64.38 164 HIS A C 1
ATOM 1315 O O . HIS A 1 164 ? -4.935 7.469 -13.938 1.00 64.38 164 HIS A O 1
ATOM 1321 N N . THR A 1 165 ? -4.910 6.030 -12.226 1.00 59.69 165 THR A N 1
ATOM 1322 C CA . THR A 1 165 ? -5.718 6.896 -11.362 1.00 59.69 165 THR A CA 1
ATOM 1323 C C . THR A 1 165 ? -4.839 7.770 -10.457 1.00 59.69 165 THR A C 1
ATOM 1325 O O . THR A 1 165 ? -4.309 7.364 -9.426 1.00 59.69 165 THR A O 1
ATOM 1328 N N . LYS A 1 166 ? -4.723 9.067 -10.793 1.00 56.72 166 LYS A N 1
ATOM 1329 C CA . LYS A 1 166 ? -4.042 10.071 -9.937 1.00 56.72 166 LYS A CA 1
ATOM 1330 C C . LYS A 1 166 ? -4.719 10.262 -8.565 1.00 56.72 166 LYS A C 1
ATOM 1332 O O . LYS A 1 166 ? -4.138 10.887 -7.666 1.00 56.72 166 LYS A O 1
ATOM 1337 N N . LYS A 1 167 ? -5.937 9.742 -8.389 1.00 55.72 167 LYS A N 1
ATOM 1338 C CA . LYS A 1 167 ? -6.739 9.825 -7.166 1.00 55.72 167 LYS A CA 1
ATOM 1339 C C . LYS A 1 167 ? -6.565 8.560 -6.325 1.00 55.72 167 LYS A C 1
ATOM 1341 O O . LYS A 1 167 ? -7.379 7.651 -6.363 1.00 55.72 167 LYS A O 1
ATOM 1346 N N . PHE A 1 168 ? -5.515 8.532 -5.511 1.00 52.34 168 PHE A N 1
ATOM 1347 C CA . PHE A 1 168 ? -5.506 7.652 -4.347 1.00 52.34 168 PHE A CA 1
ATOM 1348 C C . PHE A 1 168 ? -6.265 8.351 -3.214 1.00 52.34 168 PHE A C 1
ATOM 1350 O O . PHE A 1 168 ? -5.701 9.226 -2.558 1.00 52.34 168 PHE A O 1
ATOM 1357 N N . GLN A 1 169 ? -7.543 8.020 -3.032 1.00 55.31 169 GLN A N 1
ATOM 1358 C CA . GLN A 1 169 ? -8.303 8.379 -1.835 1.00 55.31 169 GLN A CA 1
ATOM 1359 C C . GLN A 1 169 ? -8.340 7.151 -0.924 1.00 55.31 169 GLN A C 1
ATOM 1361 O O . GLN A 1 169 ? -8.898 6.118 -1.287 1.00 55.31 169 GLN A O 1
ATOM 1366 N N . ILE A 1 170 ? -7.694 7.242 0.241 1.00 51.19 170 ILE A N 1
ATOM 1367 C CA . ILE A 1 170 ? -7.990 6.325 1.342 1.00 51.19 170 ILE A CA 1
ATOM 1368 C C . ILE A 1 170 ? -9.247 6.894 1.990 1.00 51.19 170 ILE A C 1
ATOM 1370 O O . ILE A 1 170 ? -9.158 7.904 2.686 1.00 51.19 170 ILE A O 1
ATOM 1374 N N . ASN A 1 171 ? -10.401 6.285 1.729 1.00 46.19 171 ASN A N 1
ATOM 1375 C CA . ASN A 1 171 ? -11.570 6.508 2.572 1.00 46.19 171 ASN A CA 1
ATOM 1376 C C . ASN A 1 171 ? -11.335 5.698 3.852 1.00 46.19 171 ASN A C 1
ATOM 1378 O O . ASN A 1 171 ? -11.132 4.482 3.786 1.00 46.19 171 ASN A O 1
ATOM 1382 N N . TRP A 1 172 ? -11.200 6.413 4.968 1.00 44.41 172 TRP A N 1
ATOM 1383 C CA . TRP A 1 172 ? -10.815 5.871 6.270 1.00 44.41 172 TRP A CA 1
ATOM 1384 C C . TRP A 1 172 ? -11.957 5.139 6.951 1.00 44.41 172 TRP A C 1
ATOM 1386 O O . TRP A 1 172 ? -13.084 5.673 6.902 1.00 44.41 172 TRP A O 1
#

Foldseek 3Di:
DVVVVVVVVVVVVVVVVVVVVVVVVVVVVVVVVVVVCCVVVCVVVPPPDDDDDDDDDDDDDDDPDDDDDDDPDDPDDDDDDDDPPPPPQPPDAQLQPRHRDDVLPDPVQPALVSVVVSCVVVCAQQQPRHHPDPDNVVSLVVQQVPAQPLLRHSRGHVSSDGNVDPDPDDPD